Protein AF-A0A2N1VSG5-F1 (afdb_monomer_lite)

Foldseek 3Di:
DDWDADPVGDIDDDDDDPPPPPPPPDDPPPPPQPDDPVNLVVVCVVCVVCNVCSQPPWDADPVRDIDDDHDPPPPDPPD

Secondary structure (DSSP, 8-state):
-EEEE-TT--EEEEPPPP---------------SS-HHHHHHHHHH-GGGHHHHHT--EE-TTS-EE---TTTT-----

Radius of gyration: 27.73 Å; chains: 1; bounding box: 61×35×67 Å

Structure (mmCIF, N/CA/C/O backbone):
data_AF-A0A2N1VSG5-F1
#
_entry.id   AF-A0A2N1VSG5-F1
#
loop_
_atom_site.group_PDB
_atom_site.id
_atom_site.type_symbol
_atom_site.label_atom_id
_atom_site.label_alt_id
_atom_site.label_comp_id
_atom_site.label_asym_id
_atom_site.label_entity_id
_atom_site.label_seq_id
_atom_site.pdbx_PDB_ins_code
_atom_site.Cartn_x
_atom_site.Cartn_y
_atom_site.Cartn_z
_atom_site.occupancy
_atom_site.B_iso_or_equiv
_atom_site.auth_seq_id
_atom_site.auth_comp_id
_atom_site.auth_asym_id
_atom_site.auth_atom_id
_atom_site.pdbx_PDB_model_num
ATOM 1 N N . MET A 1 1 ? 29.119 6.442 -40.017 1.00 68.56 1 MET A N 1
ATOM 2 C CA . MET A 1 1 ? 29.288 4.971 -40.105 1.00 68.56 1 MET A CA 1
ATOM 3 C C . MET A 1 1 ? 30.763 4.662 -40.324 1.00 68.56 1 MET A C 1
ATOM 5 O O . MET A 1 1 ? 31.379 5.359 -41.117 1.00 68.56 1 MET A O 1
ATOM 9 N N . LYS A 1 2 ? 31.343 3.684 -39.612 1.00 79.44 2 LYS A N 1
ATOM 10 C CA . LYS A 1 2 ? 32.745 3.267 -39.806 1.00 79.44 2 LYS A CA 1
ATOM 11 C C . LYS A 1 2 ? 32.780 2.036 -40.713 1.00 79.44 2 LYS A C 1
ATOM 13 O O . LYS A 1 2 ? 32.045 1.083 -40.462 1.00 79.44 2 LYS A O 1
ATOM 18 N N . ILE A 1 3 ? 33.626 2.051 -41.736 1.00 80.31 3 ILE A N 1
ATOM 19 C CA . ILE A 1 3 ? 33.900 0.891 -42.593 1.00 80.31 3 ILE A CA 1
ATOM 20 C C . ILE A 1 3 ? 35.227 0.256 -42.176 1.00 80.31 3 ILE A C 1
ATOM 22 O O . ILE A 1 3 ? 36.168 0.958 -41.808 1.00 80.31 3 ILE A O 1
ATOM 26 N N . GLY A 1 4 ? 35.274 -1.072 -42.163 1.00 83.62 4 GLY A N 1
ATOM 27 C CA . GLY A 1 4 ? 36.478 -1.848 -41.883 1.00 83.62 4 GLY A CA 1
ATOM 28 C C . GLY A 1 4 ? 36.947 -2.561 -43.143 1.00 83.62 4 GLY A C 1
ATOM 29 O O . GLY A 1 4 ? 36.119 -2.989 -43.951 1.00 83.62 4 GLY A O 1
ATOM 30 N N . THR A 1 5 ? 38.261 -2.695 -43.293 1.00 85.69 5 THR A N 1
ATOM 31 C CA . THR A 1 5 ? 38.905 -3.389 -44.412 1.00 85.69 5 THR A CA 1
ATOM 32 C C . THR A 1 5 ? 39.537 -4.688 -43.927 1.00 85.69 5 THR A C 1
ATOM 34 O O . THR A 1 5 ? 40.050 -4.751 -42.809 1.00 85.69 5 THR A O 1
ATOM 37 N N . ASN A 1 6 ? 39.476 -5.747 -44.737 1.00 80.31 6 ASN A N 1
ATOM 38 C CA . ASN A 1 6 ? 40.317 -6.929 -44.544 1.00 80.31 6 ASN A CA 1
ATOM 39 C C . ASN A 1 6 ? 41.579 -6.829 -45.440 1.00 80.31 6 ASN A C 1
ATOM 41 O O . ASN A 1 6 ? 41.600 -6.020 -46.368 1.00 80.31 6 ASN A O 1
ATOM 45 N N . PRO A 1 7 ? 42.627 -7.640 -45.202 1.00 79.75 7 PRO A N 1
ATOM 46 C CA . PRO A 1 7 ? 43.871 -7.592 -45.986 1.00 79.75 7 PRO A CA 1
ATOM 47 C C . PRO A 1 7 ? 43.704 -7.946 -47.472 1.00 79.75 7 PRO A C 1
ATOM 49 O O . PRO A 1 7 ? 44.601 -7.698 -48.266 1.00 79.75 7 PRO A O 1
ATOM 52 N N . VAL A 1 8 ? 42.559 -8.528 -47.841 1.00 83.12 8 VAL A N 1
ATOM 53 C CA . VAL A 1 8 ? 42.200 -8.922 -49.214 1.00 83.12 8 VAL A CA 1
ATOM 54 C C . VAL A 1 8 ? 41.455 -7.786 -49.946 1.00 83.12 8 VAL A C 1
ATOM 56 O O . VAL A 1 8 ? 41.156 -7.896 -51.128 1.00 83.12 8 VAL A O 1
ATOM 59 N N . GLY A 1 9 ? 41.197 -6.656 -49.272 1.00 78.81 9 GLY A N 1
ATOM 60 C CA . GLY A 1 9 ? 40.610 -5.454 -49.872 1.00 78.81 9 GLY A CA 1
ATOM 61 C C . GLY A 1 9 ? 39.079 -5.399 -49.857 1.00 78.81 9 GLY A C 1
ATOM 62 O O . GLY A 1 9 ? 38.490 -4.492 -50.437 1.00 78.81 9 GLY A O 1
ATOM 63 N N . ASN A 1 10 ? 38.402 -6.322 -49.177 1.00 85.88 10 ASN A N 1
ATOM 64 C CA . ASN A 1 10 ? 36.951 -6.286 -49.023 1.00 85.88 10 ASN A CA 1
ATOM 65 C C . ASN A 1 10 ? 36.558 -5.300 -47.912 1.00 85.88 10 ASN A C 1
ATOM 67 O O . ASN A 1 10 ? 37.073 -5.355 -46.788 1.00 85.88 10 ASN A O 1
ATOM 71 N N . TYR A 1 11 ? 35.579 -4.445 -48.212 1.00 86.06 11 TYR A N 1
ATOM 72 C CA . TYR A 1 11 ? 35.013 -3.479 -47.273 1.00 86.06 11 TYR A CA 1
ATOM 73 C C . TYR A 1 11 ? 33.725 -4.021 -46.659 1.00 86.06 11 TYR A C 1
ATOM 75 O O . TYR A 1 11 ? 32.843 -4.502 -47.369 1.00 86.06 11 TYR A O 1
ATOM 83 N N . LYS A 1 12 ? 33.587 -3.904 -45.336 1.00 84.31 12 LYS A N 1
ATOM 84 C CA . LYS A 1 12 ? 32.331 -4.199 -44.637 1.00 84.31 12 LYS A CA 1
ATOM 85 C C . LYS A 1 12 ? 31.985 -3.118 -43.610 1.00 84.31 12 LYS A C 1
ATOM 87 O O . LYS A 1 12 ? 32.888 -2.575 -42.962 1.00 84.31 12 LYS A O 1
ATOM 92 N N . PRO A 1 13 ? 30.694 -2.793 -43.435 1.00 80.94 13 PRO A N 1
ATOM 93 C CA . PRO A 1 13 ? 30.257 -1.868 -42.398 1.00 80.94 13 PRO A CA 1
ATOM 94 C C . PRO A 1 13 ? 30.539 -2.447 -41.004 1.00 80.94 13 PRO A C 1
ATOM 96 O O . PRO A 1 13 ? 30.251 -3.610 -40.720 1.00 80.94 13 PRO A O 1
ATOM 99 N N . VAL A 1 14 ? 31.115 -1.629 -40.120 1.00 80.31 14 VAL A N 1
ATOM 100 C CA . VAL A 1 14 ? 31.363 -1.991 -38.719 1.00 80.31 14 VAL A CA 1
ATOM 101 C C . VAL A 1 14 ? 30.184 -1.510 -37.884 1.00 80.31 14 VAL A C 1
ATOM 103 O O . VAL A 1 14 ? 30.076 -0.326 -37.556 1.00 80.31 14 VAL A O 1
ATOM 106 N N . TYR A 1 15 ? 29.304 -2.441 -37.527 1.00 81.44 15 TYR A N 1
ATOM 107 C CA . TYR A 1 15 ? 28.212 -2.188 -36.592 1.00 81.44 15 TYR A CA 1
ATOM 108 C C . TYR A 1 15 ? 28.719 -2.358 -35.158 1.00 81.44 15 TYR A C 1
ATOM 110 O O . TYR A 1 15 ? 29.238 -3.415 -34.795 1.00 81.44 15 TYR A O 1
ATOM 118 N N . ARG A 1 16 ? 28.577 -1.315 -34.332 1.00 74.31 16 ARG A N 1
ATOM 119 C CA . ARG A 1 16 ? 28.763 -1.450 -32.884 1.00 74.31 16 ARG A CA 1
ATOM 120 C C . ARG A 1 16 ? 27.564 -2.223 -32.350 1.00 74.31 16 ARG A C 1
ATOM 122 O O . ARG A 1 16 ? 26.434 -1.768 -32.506 1.00 74.31 16 ARG A O 1
ATOM 129 N N . LYS A 1 17 ? 27.805 -3.399 -31.771 1.00 74.06 17 LYS A N 1
ATOM 130 C CA . LYS A 1 17 ? 26.759 -4.116 -31.039 1.00 74.06 17 LYS A CA 1
ATOM 131 C C . LYS A 1 17 ? 26.362 -3.245 -29.841 1.00 74.06 17 LYS A C 1
ATOM 133 O O . LYS A 1 17 ? 27.271 -2.722 -29.194 1.00 74.06 17 LYS A O 1
ATOM 138 N N . PRO A 1 18 ? 25.065 -3.045 -29.563 1.00 68.94 18 PRO A N 1
ATOM 139 C CA . PRO A 1 18 ? 24.670 -2.408 -28.319 1.00 68.94 18 PRO A CA 1
ATOM 140 C C . PRO A 1 18 ? 25.194 -3.277 -27.175 1.00 68.94 18 PRO A C 1
ATOM 142 O O . PRO A 1 18 ? 24.948 -4.484 -27.148 1.00 68.94 18 PRO A O 1
ATOM 145 N N . GLU A 1 19 ? 25.974 -2.683 -26.275 1.00 69.62 19 GLU A N 1
ATOM 146 C CA . GLU A 1 19 ? 26.343 -3.345 -25.033 1.00 69.62 19 GLU A CA 1
ATOM 147 C C . GLU A 1 19 ? 25.051 -3.572 -24.254 1.00 69.62 19 GLU A C 1
ATOM 149 O O . GLU A 1 19 ? 24.427 -2.635 -23.759 1.00 69.62 19 GLU A O 1
ATOM 154 N N . THR A 1 20 ? 24.603 -4.822 -24.195 1.00 64.62 20 THR A N 1
ATOM 155 C CA . THR A 1 20 ? 23.576 -5.226 -23.246 1.00 64.62 20 THR A CA 1
ATOM 156 C C . THR A 1 20 ? 24.224 -5.178 -21.873 1.00 64.62 20 THR A C 1
ATOM 158 O O . THR A 1 20 ? 24.833 -6.156 -21.433 1.00 64.62 20 THR A O 1
ATOM 161 N N . THR A 1 21 ? 24.137 -4.031 -21.206 1.00 63.41 21 THR A N 1
ATOM 162 C CA . THR A 1 21 ? 24.312 -3.959 -19.761 1.00 63.41 21 THR A CA 1
ATOM 163 C C . THR A 1 21 ? 23.324 -4.951 -19.172 1.00 63.41 21 THR A C 1
ATOM 165 O O . THR A 1 21 ? 22.111 -4.753 -19.225 1.00 63.41 21 THR A O 1
ATOM 168 N N . GLN A 1 22 ? 23.842 -6.078 -18.684 1.00 61.53 22 GLN A N 1
ATOM 169 C CA . GLN A 1 22 ? 23.055 -6.997 -17.885 1.00 61.53 22 GLN A CA 1
ATOM 170 C C . GLN A 1 22 ? 22.599 -6.192 -16.675 1.00 61.53 22 GLN A C 1
ATOM 172 O O . GLN A 1 22 ? 23.396 -5.828 -15.810 1.00 61.53 22 GLN A O 1
ATOM 177 N N . VAL A 1 23 ? 21.321 -5.821 -16.678 1.00 56.66 23 VAL A N 1
ATOM 178 C CA . VAL A 1 23 ? 20.664 -5.255 -15.513 1.00 56.66 23 VAL A CA 1
ATOM 179 C C . VAL A 1 23 ? 20.736 -6.358 -14.475 1.00 56.66 23 VAL A C 1
ATOM 181 O O . VAL A 1 23 ? 20.009 -7.345 -14.571 1.00 56.66 23 VAL A O 1
ATOM 184 N N . ASN A 1 24 ? 21.670 -6.227 -13.534 1.00 56.62 24 ASN A N 1
ATOM 185 C CA . ASN A 1 24 ? 21.696 -7.049 -12.340 1.00 56.62 24 ASN A CA 1
ATOM 186 C C . ASN A 1 24 ? 20.294 -6.956 -11.750 1.00 56.62 24 ASN A C 1
ATOM 188 O O . ASN A 1 24 ? 19.901 -5.895 -11.265 1.00 56.62 24 ASN A O 1
ATOM 192 N N . THR A 1 25 ? 19.523 -8.035 -11.861 1.00 56.91 25 THR A N 1
ATOM 193 C CA . THR A 1 25 ? 18.255 -8.198 -11.166 1.00 56.91 25 THR A CA 1
ATOM 194 C C . THR A 1 25 ? 18.569 -8.034 -9.695 1.00 56.91 25 THR A C 1
ATOM 196 O O . THR A 1 25 ? 19.058 -8.952 -9.035 1.00 56.91 25 THR A O 1
ATOM 199 N N . THR A 1 26 ? 18.367 -6.819 -9.194 1.00 56.50 26 THR A N 1
ATOM 200 C CA . THR A 1 26 ? 18.375 -6.541 -7.773 1.00 56.50 26 THR A CA 1
ATOM 201 C C . THR A 1 26 ? 17.375 -7.508 -7.176 1.00 56.50 26 THR A C 1
ATOM 203 O O . THR A 1 26 ? 16.225 -7.558 -7.623 1.00 56.50 26 THR A O 1
ATOM 206 N N . LYS A 1 27 ? 17.838 -8.306 -6.209 1.00 62.03 27 LYS A N 1
ATOM 207 C CA . LYS A 1 27 ? 16.979 -9.109 -5.334 1.00 62.03 27 LYS A CA 1
ATOM 208 C C . LYS A 1 27 ? 15.739 -8.275 -5.000 1.00 62.03 27 LYS A C 1
ATOM 210 O O . LYS A 1 27 ? 15.921 -7.070 -4.791 1.00 62.03 27 LYS A O 1
ATOM 215 N N . PRO A 1 28 ? 14.524 -8.854 -4.987 1.00 48.03 28 PRO A N 1
ATOM 216 C CA . PRO A 1 28 ? 13.338 -8.094 -4.635 1.00 48.03 28 PRO A CA 1
ATOM 217 C C . PRO A 1 28 ? 13.636 -7.423 -3.301 1.00 48.03 28 PRO A C 1
ATOM 219 O O . PRO A 1 28 ? 13.870 -8.091 -2.296 1.00 48.03 28 PRO A O 1
ATOM 222 N N . VAL A 1 29 ? 13.759 -6.095 -3.343 1.00 53.97 29 VAL A N 1
ATOM 223 C CA . VAL A 1 29 ? 13.819 -5.279 -2.144 1.00 53.97 29 VAL A CA 1
ATOM 224 C C . VAL A 1 29 ? 12.556 -5.670 -1.409 1.00 53.97 29 VAL A C 1
ATOM 226 O O . VAL A 1 29 ? 11.471 -5.517 -1.969 1.00 53.97 29 VAL A O 1
ATOM 229 N N . GLU A 1 30 ? 12.702 -6.259 -0.226 1.00 57.25 30 GLU A N 1
ATOM 230 C CA . GLU A 1 30 ? 11.591 -6.458 0.688 1.00 57.25 30 GLU A CA 1
ATOM 231 C C . GLU A 1 30 ? 10.992 -5.075 0.914 1.00 57.25 30 GLU A C 1
ATOM 233 O O . GLU A 1 30 ? 11.476 -4.267 1.711 1.00 57.25 30 GLU A O 1
ATOM 238 N N . THR A 1 31 ? 9.983 -4.745 0.113 1.00 59.56 31 THR A N 1
ATOM 239 C CA . THR A 1 31 ? 9.157 -3.578 0.317 1.00 59.56 31 THR A CA 1
ATOM 240 C C . THR A 1 31 ? 8.463 -3.874 1.622 1.00 59.56 31 THR A C 1
ATOM 242 O O . THR A 1 31 ? 7.484 -4.621 1.648 1.00 59.56 31 THR A O 1
ATOM 245 N N . LYS A 1 32 ? 9.024 -3.355 2.718 1.00 57.25 32 LYS A N 1
ATOM 246 C CA . LYS A 1 32 ? 8.323 -3.288 3.993 1.00 57.25 32 LYS A CA 1
ATOM 247 C C . LYS A 1 32 ? 6.905 -2.828 3.655 1.00 57.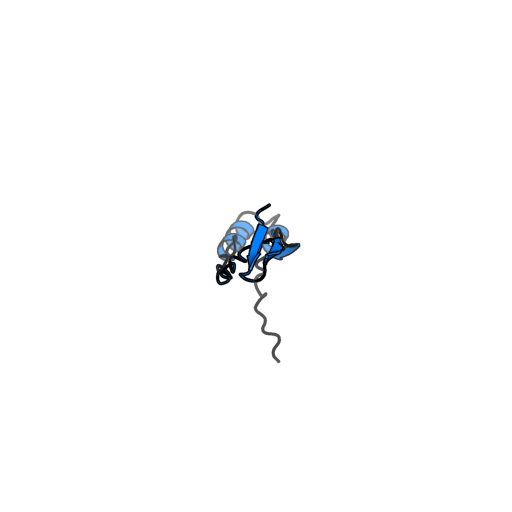25 32 LYS A C 1
ATOM 249 O O . LYS A 1 32 ? 6.780 -1.835 2.927 1.00 57.25 32 LYS A O 1
ATOM 254 N N . PRO A 1 33 ? 5.864 -3.570 4.062 1.00 58.97 33 PRO A N 1
ATOM 255 C CA . PRO A 1 33 ? 4.510 -3.152 3.767 1.00 58.97 33 PRO A CA 1
ATOM 256 C C . PRO A 1 33 ? 4.368 -1.719 4.279 1.00 58.97 33 PRO A C 1
ATOM 258 O O . PRO A 1 33 ? 4.711 -1.426 5.422 1.00 58.97 33 PRO A O 1
ATOM 261 N N . VAL A 1 34 ? 3.948 -0.816 3.391 1.00 66.44 34 VAL A N 1
ATOM 262 C CA . VAL A 1 34 ? 3.847 0.631 3.661 1.00 66.44 34 VAL A CA 1
ATOM 263 C C . VAL A 1 34 ? 2.901 0.917 4.838 1.00 66.44 34 VAL A C 1
ATOM 265 O O . VAL A 1 34 ? 2.954 1.995 5.415 1.00 66.44 34 VAL A O 1
ATOM 268 N N . ILE A 1 35 ? 2.069 -0.061 5.210 1.00 66.62 35 ILE A N 1
ATOM 269 C CA . ILE A 1 35 ? 1.164 -0.039 6.357 1.00 66.62 35 ILE A CA 1
ATOM 270 C C . ILE A 1 35 ? 1.385 -1.310 7.181 1.00 66.62 35 ILE A C 1
ATOM 272 O O . ILE A 1 35 ? 1.319 -2.418 6.644 1.00 66.62 35 ILE A O 1
ATOM 276 N N . ASN A 1 36 ? 1.623 -1.146 8.481 1.00 76.19 36 ASN A N 1
ATOM 277 C CA . ASN A 1 36 ? 1.780 -2.239 9.444 1.00 76.19 36 ASN A CA 1
ATOM 278 C C . ASN A 1 36 ? 0.417 -2.637 10.052 1.00 76.19 36 ASN A C 1
ATOM 280 O O . ASN A 1 36 ? -0.446 -1.784 10.256 1.00 76.19 36 ASN A O 1
ATOM 284 N N . ASP A 1 37 ? 0.220 -3.905 10.425 1.00 79.81 37 ASP A N 1
ATOM 285 C CA . ASP A 1 37 ? -1.015 -4.382 11.080 1.00 79.81 37 ASP A CA 1
ATOM 286 C C . ASP A 1 37 ? -1.339 -3.600 12.359 1.00 79.81 37 ASP A C 1
ATOM 288 O O . ASP A 1 37 ? -2.497 -3.296 12.651 1.00 79.81 37 ASP A O 1
ATOM 292 N N . LYS A 1 38 ? -0.297 -3.200 13.097 1.00 82.19 38 LYS A N 1
ATOM 293 C CA . LYS A 1 38 ? -0.431 -2.355 14.291 1.00 82.19 38 LYS A CA 1
ATOM 294 C C . LYS A 1 38 ? -1.042 -0.990 13.977 1.00 82.19 38 LYS A C 1
ATOM 296 O O . LYS A 1 38 ? -1.808 -0.466 14.779 1.00 82.19 38 LYS A O 1
ATOM 301 N N . GLU A 1 39 ? -0.720 -0.423 12.818 1.00 81.69 39 GLU A N 1
ATOM 302 C CA . GLU A 1 39 ? -1.276 0.858 12.384 1.00 81.69 39 GLU A CA 1
ATOM 303 C C . GLU A 1 39 ? -2.746 0.694 12.002 1.00 81.69 39 GLU A C 1
ATOM 305 O O . GLU A 1 39 ? -3.569 1.503 12.424 1.00 81.69 39 GLU A O 1
ATOM 310 N N . LYS A 1 40 ? -3.114 -0.388 11.298 1.00 84.06 40 LYS A N 1
ATOM 311 C CA . LYS A 1 40 ? -4.525 -0.681 10.994 1.00 84.06 40 LYS A CA 1
ATOM 312 C C . LYS A 1 40 ? -5.375 -0.789 12.260 1.00 84.06 40 LYS A C 1
ATOM 314 O O . LYS A 1 40 ? -6.443 -0.184 12.305 1.00 84.06 40 LYS A O 1
ATOM 319 N N . LEU A 1 41 ? -4.879 -1.484 13.286 1.00 86.38 4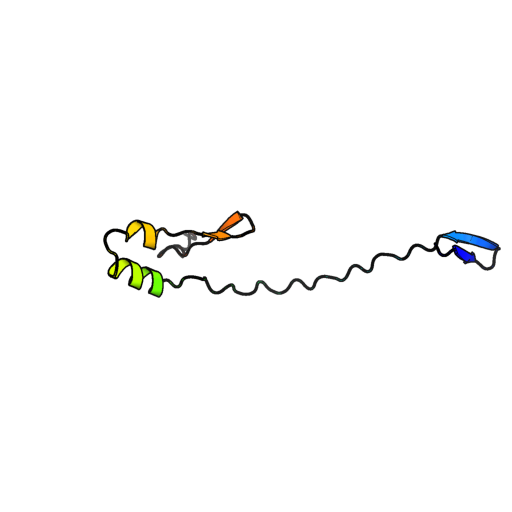1 LEU A N 1
ATOM 320 C CA . LEU A 1 41 ? -5.558 -1.604 14.583 1.00 86.38 41 LEU A CA 1
ATOM 321 C C . LEU A 1 41 ? -5.695 -0.248 15.288 1.00 86.38 41 LEU A C 1
ATOM 323 O O . LEU A 1 41 ? -6.778 0.123 15.735 1.00 86.38 41 LEU A O 1
ATOM 327 N N . PHE A 1 42 ? -4.621 0.541 15.310 1.00 89.88 42 PHE A N 1
ATOM 328 C CA . PHE A 1 42 ? -4.650 1.881 15.892 1.00 89.88 42 PHE A CA 1
ATOM 329 C C . PHE A 1 42 ? -5.716 2.774 15.239 1.00 89.88 42 PHE A C 1
ATOM 331 O O . PHE A 1 42 ? -6.483 3.447 15.929 1.00 89.88 42 PHE A O 1
ATOM 338 N N . PHE A 1 43 ? -5.799 2.771 13.906 1.00 88.44 43 PHE A N 1
ATOM 339 C CA . PHE A 1 43 ? -6.786 3.577 13.191 1.00 88.44 43 PHE A CA 1
ATOM 340 C C . PHE A 1 43 ? -8.204 3.012 13.306 1.00 88.44 43 PHE A C 1
ATOM 342 O O . PHE A 1 43 ? -9.144 3.803 13.390 1.00 88.44 43 PHE A O 1
ATOM 349 N N . SER A 1 44 ? -8.379 1.687 13.365 1.00 88.69 44 SER A N 1
ATOM 350 C CA . SER A 1 44 ? -9.701 1.083 13.566 1.00 88.69 44 SER A CA 1
ATOM 351 C C . SER A 1 44 ? -10.301 1.424 14.924 1.00 88.69 44 SER A C 1
ATOM 353 O O . SER A 1 44 ? -11.509 1.636 15.017 1.00 88.69 44 SER A O 1
ATOM 355 N N . ASP A 1 45 ? -9.463 1.507 15.958 1.00 91.19 45 ASP A N 1
ATOM 356 C CA . ASP A 1 45 ? -9.899 1.844 17.313 1.00 91.19 45 ASP A CA 1
ATOM 357 C C . ASP A 1 45 ? -10.186 3.344 17.445 1.00 91.19 45 ASP A C 1
ATOM 359 O O . ASP A 1 45 ? -11.137 3.750 18.111 1.00 91.19 45 ASP A O 1
ATOM 363 N N . LYS A 1 46 ? -9.403 4.182 16.754 1.00 93.69 46 LYS A N 1
ATOM 364 C CA . LYS A 1 46 ? -9.587 5.638 16.737 1.00 93.69 46 LYS A CA 1
ATOM 365 C C . LYS A 1 46 ? -10.820 6.080 15.945 1.00 93.69 46 LYS A C 1
ATOM 367 O O . LYS A 1 46 ? -11.456 7.068 16.310 1.00 93.69 46 LYS A O 1
ATOM 372 N N . TYR A 1 47 ? -11.149 5.369 14.867 1.00 91.94 47 TYR A N 1
ATOM 373 C CA . TYR A 1 47 ? -12.251 5.695 13.960 1.00 91.94 47 TYR A CA 1
ATOM 374 C C . TYR A 1 47 ? -13.178 4.489 13.760 1.00 91.94 47 TYR A C 1
ATOM 376 O O . TYR A 1 47 ? -13.185 3.872 12.691 1.00 91.94 47 TYR A O 1
ATOM 384 N N . PRO A 1 48 ? -14.017 4.166 14.759 1.00 90.38 48 PR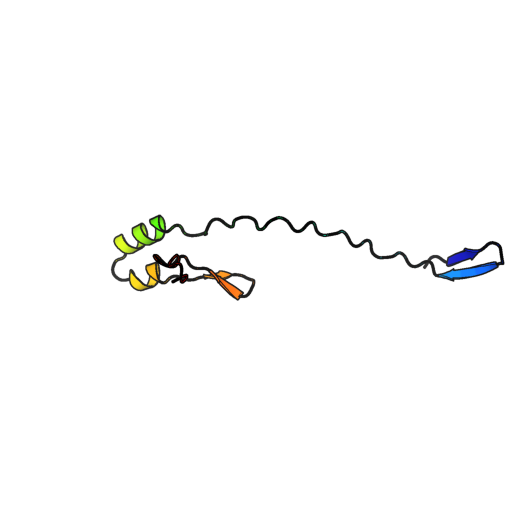O A N 1
ATOM 385 C CA . PRO A 1 48 ? -14.849 2.966 14.721 1.00 90.38 48 PRO A CA 1
ATOM 386 C C . PRO A 1 48 ? -15.888 2.992 13.592 1.00 90.38 48 PRO A C 1
ATOM 388 O O . PRO A 1 48 ? -16.201 1.948 13.030 1.00 90.38 48 PRO A O 1
ATOM 391 N N . GLN A 1 49 ? -16.369 4.180 13.205 1.00 94.62 49 GLN A N 1
ATOM 392 C CA . GLN A 1 49 ? -17.321 4.367 12.098 1.00 94.62 49 GLN A CA 1
ATOM 393 C C . GLN A 1 49 ? -16.748 3.920 10.742 1.00 94.62 49 GLN A C 1
ATOM 395 O O . GLN A 1 49 ? -17.484 3.489 9.862 1.00 94.62 49 GLN A O 1
ATOM 400 N N . ASN A 1 50 ? -15.422 3.976 10.584 1.00 88.00 50 ASN A N 1
ATOM 401 C CA . ASN A 1 50 ? -14.724 3.654 9.338 1.00 88.00 50 ASN A CA 1
ATOM 402 C C . ASN A 1 50 ? -13.927 2.349 9.456 1.00 88.00 50 ASN A C 1
ATOM 404 O O . ASN A 1 50 ? -13.099 2.045 8.596 1.00 88.00 50 ASN A O 1
ATOM 408 N N . LYS A 1 51 ? -14.163 1.567 10.514 1.00 87.19 51 LYS A N 1
ATOM 409 C CA . LYS A 1 51 ? -13.401 0.358 10.833 1.00 87.19 51 LYS A CA 1
ATOM 410 C C . LYS A 1 51 ? -13.320 -0.613 9.659 1.00 87.19 51 LYS A C 1
ATOM 412 O O . LYS A 1 51 ? -12.236 -1.097 9.349 1.00 87.19 51 LYS A O 1
ATOM 417 N N . GLU A 1 52 ? -14.430 -0.853 8.968 1.00 84.44 52 GLU A N 1
ATOM 418 C CA . GLU A 1 52 ? -14.455 -1.752 7.808 1.00 84.44 52 GLU A CA 1
ATOM 419 C C . GLU A 1 52 ? -13.581 -1.249 6.655 1.00 84.44 52 GLU A C 1
ATOM 421 O O . GLU A 1 52 ? -12.836 -2.026 6.062 1.00 84.44 52 GLU A O 1
ATOM 426 N N . GLN A 1 53 ? -13.612 0.056 6.374 1.00 83.56 53 GLN A N 1
ATOM 427 C CA . GLN A 1 53 ? -12.793 0.668 5.325 1.00 83.56 53 GLN A CA 1
ATOM 428 C C . GLN A 1 53 ? -11.302 0.613 5.667 1.00 83.56 53 GLN A C 1
ATOM 430 O O . GLN A 1 53 ? -10.482 0.355 4.792 1.00 83.56 53 GLN A O 1
ATOM 435 N N . ILE A 1 54 ? -10.949 0.820 6.937 1.00 84.56 54 ILE A N 1
ATOM 436 C CA . ILE A 1 54 ? -9.562 0.794 7.421 1.00 84.56 54 ILE A CA 1
ATOM 437 C C . ILE A 1 54 ? -8.998 -0.632 7.362 1.00 84.56 54 ILE A C 1
ATOM 439 O O . ILE A 1 54 ? -7.887 -0.852 6.870 1.00 84.56 54 ILE A O 1
ATOM 443 N N . MET A 1 55 ? -9.778 -1.619 7.808 1.00 81.94 55 MET A N 1
ATOM 444 C CA . MET A 1 55 ? -9.379 -3.028 7.788 1.00 81.94 55 MET A CA 1
ATOM 445 C C . MET A 1 55 ? -9.224 -3.541 6.353 1.00 81.94 55 MET A C 1
ATOM 447 O O . MET A 1 55 ? -8.183 -4.110 6.010 1.00 81.94 55 MET A O 1
ATOM 451 N N . ASN A 1 56 ? -10.195 -3.233 5.491 1.00 80.00 56 ASN A N 1
ATOM 452 C CA . ASN A 1 56 ? -10.235 -3.654 4.090 1.00 80.00 56 ASN A CA 1
ATOM 453 C C . ASN A 1 56 ? -9.541 -2.663 3.141 1.00 80.00 56 ASN A C 1
ATOM 455 O O . ASN A 1 56 ? -9.804 -2.669 1.938 1.00 80.00 56 ASN A O 1
ATOM 459 N N . HIS A 1 57 ? -8.661 -1.799 3.650 1.00 80.69 57 HIS A N 1
ATOM 460 C CA . HIS A 1 57 ? -7.914 -0.879 2.804 1.00 80.69 57 HIS A CA 1
ATOM 461 C C . HIS A 1 57 ? -6.863 -1.640 1.981 1.00 80.69 57 HIS A C 1
ATOM 463 O O . HIS A 1 57 ? -5.932 -2.237 2.545 1.00 80.69 57 HIS A O 1
ATOM 469 N N . HIS A 1 58 ? -7.006 -1.573 0.656 1.00 78.56 58 HIS A N 1
ATOM 470 C CA . HIS A 1 58 ? -6.097 -2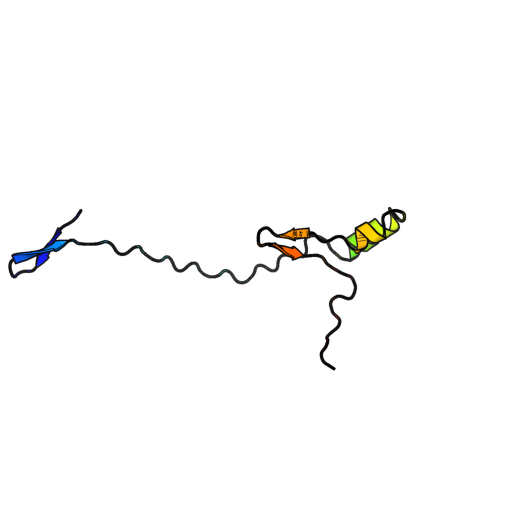.132 -0.344 1.00 78.56 58 HIS A CA 1
ATOM 471 C C . HIS A 1 58 ? -5.587 -1.003 -1.244 1.00 78.56 58 HIS A C 1
ATOM 473 O O . HIS A 1 58 ? -6.354 -0.116 -1.615 1.00 78.56 58 HIS A O 1
ATOM 479 N N . PHE A 1 59 ? -4.310 -1.034 -1.617 1.00 76.06 59 PHE A N 1
ATOM 480 C CA . PHE A 1 59 ? -3.733 -0.093 -2.572 1.00 76.06 59 PHE A CA 1
ATOM 481 C C . PHE A 1 59 ? -3.234 -0.827 -3.816 1.00 76.06 59 PHE A C 1
ATOM 483 O O . PHE A 1 59 ? -2.692 -1.929 -3.741 1.00 76.06 59 PHE A O 1
ATOM 490 N N . TYR A 1 60 ? -3.412 -0.212 -4.981 1.00 77.56 60 TYR A N 1
ATOM 491 C CA . TYR A 1 60 ? -2.872 -0.738 -6.229 1.00 77.56 60 TYR A CA 1
ATOM 492 C C . TYR A 1 60 ? -1.454 -0.216 -6.436 1.00 77.56 60 TYR A C 1
ATOM 494 O O . TYR A 1 60 ? -1.189 0.981 -6.318 1.00 77.56 60 TYR A O 1
ATOM 502 N N . MET A 1 61 ? -0.528 -1.115 -6.744 1.00 77.00 61 MET A N 1
ATOM 503 C CA . MET A 1 61 ? 0.828 -0.751 -7.136 1.00 77.00 61 MET A CA 1
ATOM 504 C C . MET A 1 61 ? 0.870 -0.343 -8.617 1.00 77.00 61 MET A C 1
ATOM 506 O O . MET A 1 61 ? -0.013 -0.686 -9.401 1.00 77.00 61 MET A O 1
ATOM 510 N N . LYS A 1 62 ? 1.934 0.357 -9.036 1.00 76.19 62 LYS A N 1
ATOM 511 C CA . LYS A 1 62 ? 2.131 0.812 -10.432 1.00 76.19 62 LYS A CA 1
ATOM 512 C C . LYS A 1 62 ? 2.074 -0.324 -11.469 1.00 76.19 62 LYS A C 1
ATOM 514 O O . LYS A 1 62 ? 1.770 -0.080 -12.629 1.00 76.19 62 LYS A O 1
ATOM 519 N N . ASN A 1 63 ? 2.379 -1.552 -11.057 1.00 81.56 63 ASN A N 1
ATOM 520 C CA . ASN A 1 63 ? 2.322 -2.757 -11.888 1.00 81.56 63 ASN A CA 1
ATOM 521 C C . ASN A 1 63 ? 0.926 -3.416 -11.932 1.00 81.56 63 ASN A C 1
ATOM 523 O O . ASN A 1 63 ? 0.796 -4.486 -12.512 1.00 81.56 63 ASN A O 1
ATOM 527 N N . GLY A 1 64 ? -0.097 -2.808 -11.323 1.00 73.38 64 GLY A N 1
ATOM 528 C CA . GLY A 1 64 ? -1.461 -3.340 -11.281 1.00 73.38 64 GLY A CA 1
ATOM 529 C C . GLY A 1 64 ? -1.696 -4.398 -10.200 1.00 73.38 64 GLY A C 1
ATOM 530 O O . GLY A 1 64 ? -2.825 -4.853 -10.03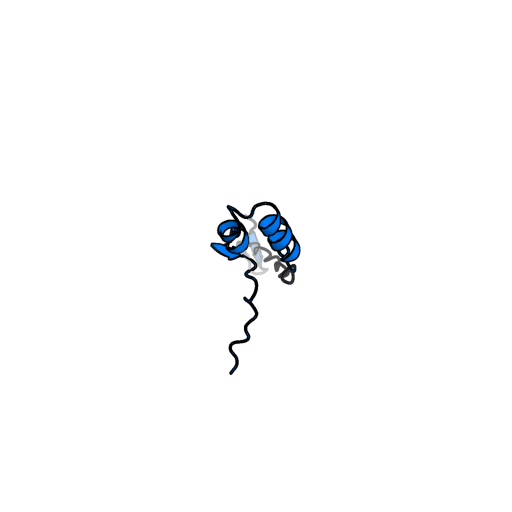9 1.00 73.38 64 GLY A O 1
ATOM 531 N N . ASN A 1 65 ? -0.674 -4.765 -9.421 1.00 74.69 65 ASN A N 1
ATOM 532 C CA . ASN A 1 65 ? -0.848 -5.717 -8.331 1.00 74.69 65 ASN A CA 1
ATOM 533 C C . ASN A 1 65 ? -1.551 -5.041 -7.149 1.00 74.69 65 ASN A C 1
ATOM 535 O O . ASN A 1 65 ? -1.153 -3.959 -6.704 1.00 74.69 65 ASN A O 1
ATOM 539 N N . MET A 1 66 ? -2.587 -5.697 -6.628 1.00 69.19 66 MET A N 1
ATOM 540 C CA . MET A 1 66 ? -3.257 -5.276 -5.402 1.00 69.19 66 MET A CA 1
ATOM 541 C C . MET A 1 66 ? -2.375 -5.641 -4.207 1.00 69.19 66 MET A C 1
ATOM 543 O O . MET A 1 66 ? -2.059 -6.809 -3.991 1.00 69.19 66 MET A O 1
ATOM 547 N N . SER A 1 67 ? -1.972 -4.636 -3.438 1.00 65.50 67 SER A N 1
ATOM 548 C CA . SER A 1 67 ? -1.194 -4.790 -2.217 1.00 65.50 67 SER A CA 1
ATOM 549 C C . SER A 1 67 ? -2.014 -4.261 -1.048 1.00 65.50 67 SER A C 1
ATOM 551 O O . SER A 1 67 ? -2.427 -3.106 -1.006 1.00 65.50 67 SER A O 1
ATOM 553 N N . GLY A 1 68 ? -2.283 -5.122 -0.080 1.00 65.94 68 GLY A N 1
ATOM 554 C CA . GLY A 1 68 ? -3.012 -4.777 1.129 1.00 65.94 68 GLY A CA 1
ATOM 555 C C . GLY A 1 68 ? -2.767 -5.858 2.163 1.00 65.94 68 GLY A C 1
ATOM 556 O O . GLY A 1 68 ? -2.802 -7.042 1.841 1.00 65.94 68 GLY A O 1
ATOM 557 N N . VAL A 1 69 ? -2.473 -5.452 3.395 1.00 63.81 69 VAL A N 1
ATOM 558 C CA . VAL A 1 69 ? -2.287 -6.402 4.492 1.00 63.81 69 VAL A CA 1
ATOM 559 C C . VAL A 1 69 ? -3.668 -6.729 5.047 1.00 63.81 69 VAL A C 1
ATOM 561 O O . VAL A 1 69 ? -4.309 -5.864 5.643 1.00 63.81 69 VAL A O 1
ATOM 564 N N . THR A 1 70 ? -4.184 -7.927 4.790 1.00 64.50 70 THR A N 1
ATOM 565 C CA . THR A 1 70 ? -5.401 -8.415 5.450 1.00 64.50 70 THR A CA 1
ATOM 566 C C . THR A 1 70 ? -4.996 -9.278 6.635 1.00 64.50 70 THR A C 1
ATOM 568 O O . THR A 1 70 ? -4.247 -10.250 6.470 1.00 64.50 70 THR A O 1
ATOM 571 N N . ILE A 1 71 ? -5.503 -8.936 7.823 1.00 62.41 71 ILE A N 1
ATOM 572 C CA . ILE A 1 71 ? -5.328 -9.744 9.033 1.00 62.41 71 ILE A CA 1
ATOM 573 C C . ILE A 1 71 ? -5.930 -11.127 8.751 1.00 62.41 71 ILE A C 1
ATOM 575 O O . ILE A 1 71 ? -7.118 -11.237 8.460 1.00 62.41 71 ILE A O 1
ATOM 579 N N . GLY A 1 72 ? -5.092 -12.169 8.768 1.00 61.72 72 GLY A N 1
ATOM 580 C CA . GLY A 1 72 ? -5.481 -13.537 8.405 1.00 61.72 72 GLY A CA 1
ATOM 581 C C . GLY A 1 72 ? -5.161 -13.965 6.965 1.00 61.72 72 GLY A C 1
ATOM 582 O O . GLY A 1 72 ? -5.571 -15.041 6.561 1.00 61.72 72 GLY A O 1
ATOM 583 N N . SER A 1 73 ? -4.412 -13.195 6.169 1.00 63.06 73 SER A N 1
ATOM 584 C CA . SER A 1 73 ? -3.970 -13.650 4.827 1.00 63.06 73 SER A CA 1
ATOM 585 C C . SER A 1 73 ? -3.024 -14.857 4.850 1.00 63.06 73 SER A C 1
ATOM 587 O O . SER A 1 73 ? -2.909 -15.555 3.846 1.00 63.06 73 SER A O 1
ATOM 589 N N . LEU A 1 74 ? -2.374 -15.130 5.986 1.00 62.09 74 LEU A N 1
ATOM 590 C CA . LEU A 1 74 ? -1.445 -16.247 6.159 1.00 62.09 74 LEU A CA 1
ATOM 591 C C . LEU A 1 74 ? -2.152 -17.549 6.588 1.00 62.09 74 LEU A C 1
ATOM 593 O O . LEU A 1 74 ? -1.645 -18.283 7.431 1.00 62.09 74 LEU A O 1
ATOM 597 N N . PHE A 1 75 ? -3.336 -17.840 6.044 1.00 59.34 75 PHE A N 1
ATOM 598 C CA . PHE A 1 75 ? -3.887 -19.194 6.132 1.00 59.34 75 PHE A CA 1
ATOM 599 C C . PHE A 1 75 ? -3.177 -20.066 5.093 1.00 59.34 75 PHE A C 1
ATOM 601 O O . PHE A 1 75 ? -3.454 -19.972 3.895 1.00 59.34 75 PHE A O 1
ATOM 608 N N . ASP A 1 76 ? -2.237 -20.894 5.555 1.00 64.12 76 ASP A N 1
ATOM 609 C CA . ASP A 1 76 ? -1.630 -21.944 4.740 1.00 64.12 76 ASP A CA 1
ATOM 610 C C . ASP A 1 76 ? -2.738 -22.902 4.271 1.00 64.12 76 ASP A C 1
ATOM 612 O O . ASP A 1 76 ? -3.386 -23.571 5.073 1.00 64.12 76 ASP A O 1
ATOM 616 N N . LYS A 1 77 ? -3.008 -22.920 2.960 1.00 64.88 77 LYS A N 1
ATOM 617 C CA . LYS A 1 77 ? -4.005 -23.805 2.332 1.00 64.88 77 LYS A CA 1
ATOM 618 C C . LYS A 1 77 ? -3.457 -25.209 2.060 1.00 64.88 77 LYS A C 1
ATOM 620 O O . LYS A 1 77 ? -4.022 -25.934 1.244 1.00 6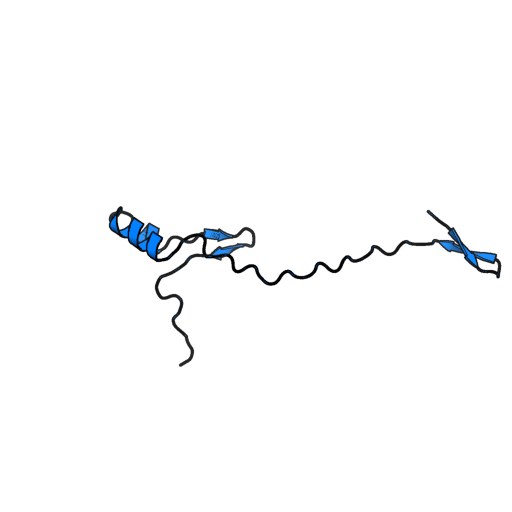4.88 77 LYS A O 1
ATOM 625 N N . ARG A 1 78 ? -2.338 -25.589 2.671 1.00 67.94 78 ARG A N 1
ATOM 626 C CA . ARG A 1 78 ? -1.844 -26.965 2.639 1.00 67.94 78 ARG A CA 1
ATOM 627 C C . ARG A 1 78 ? -2.532 -27.752 3.751 1.00 67.94 78 ARG A C 1
ATOM 629 O O . ARG A 1 78 ? -2.053 -27.793 4.879 1.00 67.94 78 ARG A O 1
ATOM 636 N N . GLY A 1 79 ? -3.699 -28.295 3.407 1.00 55.97 79 GLY A N 1
ATOM 637 C CA . GLY A 1 79 ? -4.278 -29.458 4.081 1.00 55.97 79 GLY A CA 1
ATOM 638 C C . GLY A 1 79 ? -3.608 -30.734 3.598 1.00 55.97 79 GLY A C 1
ATOM 639 O O . GLY A 1 79 ? -3.245 -30.774 2.398 1.00 55.97 79 GLY A O 1
#

pLDDT: mean 74.01, std 11.45, range [48.03, 94.62]

Sequence (79 aa):
MKIGTNPVGNYKPVYRKPETTQVNTTKPVETKPVINDKEKLFFSDKYPQNKEQIMNHHFYMKNGNMSGVTIGSLFDKRG